Protein AF-A0A9P8AQW8-F1 (afdb_monomer)

Organism: NCBI:txid856835

Secondary structure (DSSP, 8-state):
----------TT-----PPPPP-----TTPPPP-BS-EEEEETTTTEEEEE--B--GGG-TT--TTS-----B---EEEEE---TT-S-TT--HHHHHHH--BTTB-B-TTT--BSS-EEP-STTTTS-EESSHHHHHHTHHHHHHHH-----

InterPro domains:
  IPR011043 Galactose oxidase/kelch, beta-propeller [SSF50965] (21-84)

Solvent-accessible surface area (backbone atoms only — not comparable to full-atom values): 9756 Å² total; per-residue (Å²): 136,87,83,82,75,78,79,93,59,69,92,79,66,71,78,78,75,74,75,89,74,91,76,91,80,87,67,89,82,63,69,67,66,60,44,84,48,49,76,48,72,44,84,89,74,40,32,36,38,38,39,42,22,27,33,60,50,92,81,43,102,70,67,55,97,84,56,76,82,67,63,50,75,46,90,53,81,45,79,46,71,54,62,60,101,84,57,69,56,87,92,50,65,61,72,55,45,68,28,62,48,55,66,32,98,41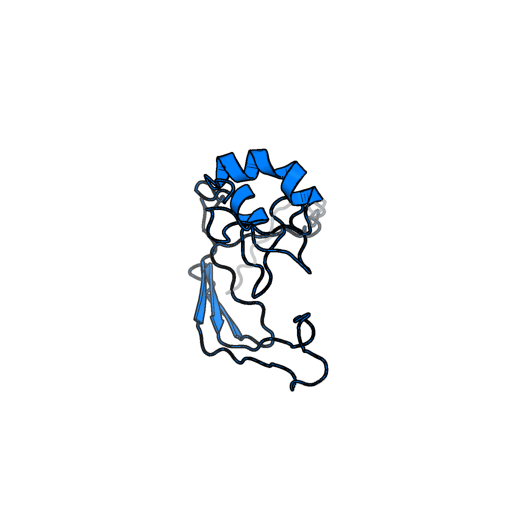,57,27,13,60,66,78,47,51,71,73,80,60,45,66,47,81,32,69,42,82,54,74,48,28,21,68,43,72,64,49,42,61,76,35,40,65,61,46,29,70,75,56,68,39,44,86,109

pLDDT: mean 71.53, std 15.37, range [41.62, 93.25]

Radius of gyration: 22.47 Å; Cα contacts (8 Å, |Δi|>4): 197; chains: 1; bounding box: 69×35×56 Å

Structure (mmCIF, N/CA/C/O backbone):
data_AF-A0A9P8AQW8-F1
#
_entry.id   AF-A0A9P8AQW8-F1
#
loop_
_atom_site.group_PDB
_atom_site.id
_atom_site.type_symbol
_atom_site.label_atom_id
_atom_site.label_alt_id
_atom_site.label_comp_id
_atom_site.label_asym_id
_atom_site.label_entity_id
_atom_site.label_seq_id
_atom_site.pdbx_PDB_ins_code
_atom_site.Cartn_x
_atom_site.Cartn_y
_atom_site.Cartn_z
_atom_site.occupancy
_atom_site.B_iso_or_equiv
_atom_site.auth_seq_id
_atom_site.auth_comp_id
_atom_site.auth_asym_id
_atom_site.auth_atom_id
_atom_site.pdbx_PDB_model_num
ATOM 1 N N . MET A 1 1 ? -35.445 -13.287 19.571 1.00 41.62 1 MET A N 1
ATOM 2 C CA . MET A 1 1 ? -36.569 -12.612 20.251 1.00 41.62 1 MET A CA 1
ATOM 3 C C . MET A 1 1 ? -36.110 -11.203 20.569 1.00 41.62 1 MET A C 1
ATOM 5 O O . MET A 1 1 ? -35.076 -11.059 21.202 1.00 41.62 1 MET A O 1
ATOM 9 N N . TYR A 1 2 ? -36.786 -10.201 20.014 1.00 45.88 2 TYR A N 1
ATOM 10 C CA . TYR A 1 2 ? -36.538 -8.782 20.275 1.00 45.88 2 TYR A CA 1
ATOM 11 C C . TYR A 1 2 ? -37.192 -8.429 21.615 1.00 45.88 2 TYR A C 1
ATOM 13 O O . TYR A 1 2 ? -38.370 -8.730 21.794 1.00 45.88 2 TYR A O 1
ATOM 21 N N . ASP A 1 3 ? -36.421 -7.876 22.551 1.00 49.88 3 ASP A N 1
ATOM 22 C CA . ASP A 1 3 ? -36.910 -7.380 23.841 1.00 49.88 3 ASP A CA 1
ATOM 23 C C . ASP A 1 3 ? -37.537 -5.986 23.630 1.00 49.88 3 ASP A C 1
ATOM 25 O O . ASP A 1 3 ? -36.821 -5.064 23.233 1.00 49.88 3 ASP A O 1
ATOM 29 N N . PRO A 1 4 ? -38.859 -5.816 23.826 1.00 51.06 4 PRO A N 1
ATOM 30 C CA . PRO A 1 4 ? -39.569 -4.572 23.552 1.00 51.06 4 PRO A CA 1
ATOM 31 C C . PRO A 1 4 ? -39.628 -3.640 24.775 1.00 51.06 4 PRO A C 1
ATOM 33 O O . PRO A 1 4 ? -40.591 -2.886 24.926 1.00 51.06 4 PRO A O 1
ATOM 36 N N . SER A 1 5 ? -38.650 -3.697 25.681 1.00 50.03 5 SER A N 1
ATOM 37 C CA . SER A 1 5 ? -38.644 -2.825 26.857 1.00 50.03 5 SER A CA 1
ATOM 38 C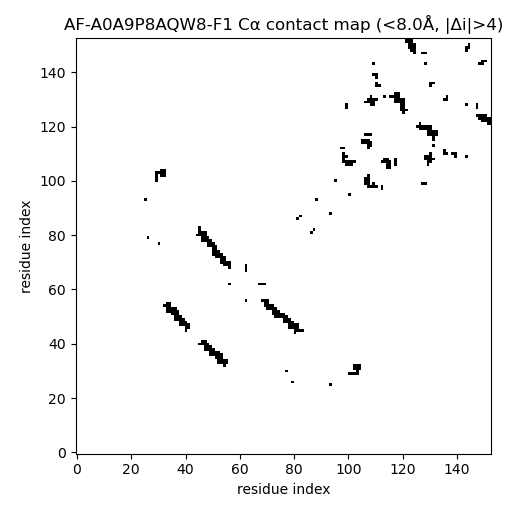 C . SER A 1 5 ? -38.588 -1.337 26.447 1.00 50.03 5 SER A C 1
ATOM 40 O O . SER A 1 5 ? -37.733 -0.957 25.640 1.00 50.03 5 SER A O 1
ATOM 42 N N . PRO A 1 6 ? -39.477 -0.463 26.967 1.00 47.59 6 PRO A N 1
ATOM 43 C CA . PRO A 1 6 ? -39.529 0.931 26.547 1.00 47.59 6 PRO A CA 1
ATOM 44 C C . PRO A 1 6 ? -38.304 1.681 27.072 1.00 47.59 6 PRO A C 1
ATOM 46 O O . PRO A 1 6 ? -38.031 1.685 28.271 1.00 47.59 6 PRO A O 1
ATOM 49 N N . VAL A 1 7 ? -37.588 2.359 26.174 1.00 57.84 7 VAL A N 1
ATOM 50 C CA . VAL A 1 7 ? -36.533 3.311 26.532 1.00 57.84 7 VAL A CA 1
ATOM 51 C C . VAL A 1 7 ? -37.181 4.450 27.322 1.00 57.84 7 VAL A C 1
ATOM 53 O O . VAL A 1 7 ? -37.828 5.322 26.748 1.00 57.84 7 VAL A O 1
ATOM 56 N N . THR A 1 8 ? -37.013 4.460 28.645 1.00 52.00 8 THR A N 1
ATOM 57 C CA . THR A 1 8 ? -37.412 5.566 29.535 1.00 52.00 8 THR A CA 1
ATOM 58 C C . THR A 1 8 ? -36.435 6.741 29.411 1.00 52.00 8 THR A C 1
ATOM 60 O O . THR A 1 8 ? -35.851 7.200 30.392 1.00 52.00 8 THR A O 1
ATOM 63 N N . GLY A 1 9 ? -36.196 7.184 28.177 1.00 55.59 9 GLY A N 1
ATOM 64 C CA . GLY A 1 9 ? -35.398 8.354 27.836 1.00 55.59 9 GLY A CA 1
ATOM 65 C C . GLY A 1 9 ? -36.308 9.540 27.536 1.00 55.59 9 GLY A C 1
ATOM 66 O O . GLY A 1 9 ? -37.349 9.385 26.905 1.00 55.59 9 GLY A O 1
ATOM 67 N N . ASN A 1 10 ? -35.915 10.718 28.014 1.00 54.22 10 ASN A N 1
ATOM 68 C CA . ASN A 1 10 ? -36.600 11.991 27.800 1.00 54.22 10 ASN A CA 1
ATOM 69 C C . ASN A 1 10 ? -36.982 12.184 26.307 1.00 54.22 10 ASN A C 1
ATOM 71 O O . ASN A 1 10 ? -36.074 12.166 25.472 1.00 54.22 10 ASN A O 1
ATOM 75 N N . PRO A 1 11 ? -38.269 12.379 25.951 1.00 56.62 11 PRO A N 1
ATOM 76 C CA . PRO A 1 11 ? -38.716 12.491 24.556 1.00 56.62 11 PRO A CA 1
ATOM 77 C C . PRO A 1 11 ? -38.140 13.706 23.805 1.00 56.62 11 PRO A C 1
ATOM 79 O O . PRO A 1 11 ? -38.198 13.734 22.580 1.00 56.62 11 PRO A O 1
ATOM 82 N N . ASP A 1 12 ? -37.537 14.664 24.519 1.00 58.06 12 ASP A N 1
ATOM 83 C CA . ASP A 1 12 ? -36.873 15.846 23.947 1.00 58.06 12 ASP A CA 1
ATOM 84 C C . ASP A 1 12 ? -35.367 15.667 23.685 1.00 58.06 12 ASP A C 1
ATOM 86 O O . ASP A 1 12 ? -34.703 16.563 23.153 1.00 58.06 12 ASP A O 1
ATOM 90 N N . ALA A 1 13 ? -34.786 14.511 24.023 1.00 54.56 13 ALA A N 1
ATOM 91 C CA . ALA A 1 13 ? -33.403 14.213 23.673 1.00 54.56 13 ALA A CA 1
ATOM 92 C C . ALA A 1 13 ? -33.320 13.873 22.181 1.00 54.56 13 ALA A C 1
ATOM 94 O O . ALA A 1 13 ? -33.298 12.707 21.791 1.00 54.56 13 ALA A O 1
ATOM 95 N N . THR A 1 14 ? -33.264 14.906 21.338 1.00 58.16 14 THR A N 1
ATOM 96 C CA . THR A 1 14 ? -32.928 14.747 19.920 1.00 58.16 14 THR A CA 1
ATOM 97 C C . THR A 1 14 ? -31.602 13.980 19.862 1.00 58.16 14 THR A C 1
ATOM 99 O O . THR A 1 14 ? -30.594 14.497 20.361 1.00 58.16 14 THR A O 1
ATOM 102 N N . PRO A 1 15 ? -31.557 12.751 19.313 1.00 57.72 15 PRO A N 1
ATOM 103 C CA . PRO A 1 15 ? -30.304 12.040 19.174 1.00 57.72 15 PRO A CA 1
ATOM 104 C C . PRO A 1 15 ? -29.465 12.869 18.213 1.00 57.72 15 PRO A C 1
ATOM 106 O O . PRO A 1 15 ? -29.751 12.946 17.019 1.00 57.72 15 PRO A O 1
ATOM 109 N N . THR A 1 16 ? -28.448 13.544 18.739 1.00 58.53 16 THR A N 1
ATOM 110 C CA . THR A 1 16 ? -27.444 14.204 17.915 1.00 58.53 16 THR A CA 1
ATOM 111 C C . THR A 1 16 ? -26.669 13.093 17.225 1.00 58.53 16 THR A C 1
ATOM 113 O O . THR A 1 16 ? -25.675 12.580 17.739 1.00 58.53 16 THR A O 1
ATOM 116 N N . MET A 1 17 ? -27.181 12.648 16.075 1.00 53.78 17 MET A N 1
ATOM 117 C CA . MET A 1 17 ? -26.490 11.710 15.206 1.00 53.78 17 MET A CA 1
ATOM 118 C C . MET A 1 17 ? -25.150 12.344 14.862 1.00 53.78 17 MET A C 1
ATOM 120 O O . MET A 1 17 ? -25.068 13.298 14.088 1.00 53.78 17 MET A O 1
ATOM 124 N N . LYS A 1 18 ? -24.089 11.853 15.506 1.00 69.50 18 LYS A N 1
ATOM 125 C CA . LYS A 1 18 ? -22.727 12.282 15.213 1.00 69.50 18 LYS A CA 1
ATOM 126 C C . LYS A 1 18 ? -22.497 12.032 13.730 1.00 69.50 18 LYS A C 1
ATOM 128 O O . LYS A 1 18 ? -22.620 10.899 13.270 1.00 69.50 18 LYS A O 1
ATOM 133 N N . VAL A 1 19 ? -22.181 13.094 12.994 1.00 74.81 19 VAL A N 1
ATOM 134 C CA . VAL A 1 19 ? -21.840 12.994 11.574 1.00 74.81 19 VAL A CA 1
ATOM 135 C C . VAL A 1 19 ? -20.699 11.979 11.441 1.00 74.81 19 VAL A C 1
ATOM 137 O O . VAL A 1 19 ? -19.700 12.119 12.160 1.00 74.81 19 VAL A O 1
ATOM 140 N N . PRO A 1 20 ? -20.827 10.947 10.589 1.00 68.00 20 PRO A N 1
ATOM 141 C CA . PRO A 1 20 ? -19.773 9.960 10.418 1.00 68.00 20 PRO A CA 1
ATOM 142 C C . PRO A 1 20 ? -18.493 10.662 9.961 1.00 68.00 20 PRO A C 1
ATOM 144 O O . PRO A 1 20 ? -18.492 11.430 8.998 1.00 68.00 20 PRO A O 1
ATOM 147 N N . LYS A 1 21 ? -17.400 10.429 10.692 1.00 69.19 21 LYS A N 1
ATOM 148 C CA . LYS A 1 21 ? -16.082 10.986 10.382 1.00 69.19 21 LYS A CA 1
ATOM 149 C C . LYS A 1 21 ? -15.233 9.908 9.734 1.00 69.19 21 LYS A C 1
ATOM 151 O O . LYS A 1 21 ? -15.081 8.821 10.286 1.00 69.19 21 LYS A O 1
ATOM 156 N N . TRP A 1 22 ? -14.648 10.230 8.590 1.00 63.91 22 TRP A N 1
ATOM 157 C CA . TRP A 1 22 ? -13.644 9.380 7.966 1.00 63.91 22 TRP A CA 1
ATOM 158 C C . TRP A 1 22 ? -12.345 9.434 8.774 1.00 63.91 22 TRP A C 1
ATOM 160 O O . TRP A 1 22 ? -11.884 10.514 9.144 1.00 63.91 22 TRP A O 1
ATOM 170 N N . LYS A 1 23 ? -11.748 8.267 9.031 1.00 59.66 23 LYS A N 1
ATOM 171 C CA . LYS A 1 23 ? -10.414 8.132 9.626 1.00 59.66 23 LYS A CA 1
ATOM 172 C C . LYS A 1 23 ? -9.550 7.297 8.688 1.00 59.66 23 LYS A C 1
ATOM 174 O O . LYS A 1 23 ? -9.982 6.249 8.219 1.00 59.66 23 LYS A O 1
ATOM 179 N N . HIS A 1 24 ? -8.335 7.762 8.418 1.00 61.88 24 HIS A N 1
ATOM 180 C CA . HIS A 1 24 ? -7.338 6.969 7.706 1.00 61.88 24 HIS A CA 1
ATOM 181 C C . HIS A 1 24 ? -6.742 5.943 8.678 1.00 61.88 24 HIS A C 1
ATOM 183 O O . HIS A 1 24 ? -6.284 6.316 9.758 1.00 61.88 24 HIS A O 1
ATOM 189 N N . VAL A 1 25 ? -6.777 4.663 8.309 1.00 64.00 25 VAL A N 1
ATOM 190 C CA . VAL A 1 25 ? -6.195 3.563 9.088 1.00 64.00 25 VAL A CA 1
ATOM 191 C C . VAL A 1 25 ? -4.925 3.099 8.383 1.00 64.00 25 VAL A C 1
ATOM 193 O O . VAL A 1 25 ? -4.966 2.738 7.208 1.00 64.00 25 VAL A O 1
ATOM 196 N N . LEU A 1 26 ? -3.799 3.139 9.093 1.00 62.19 26 LEU A N 1
ATOM 197 C CA . LEU A 1 26 ? -2.527 2.599 8.621 1.00 62.19 26 LEU A CA 1
ATOM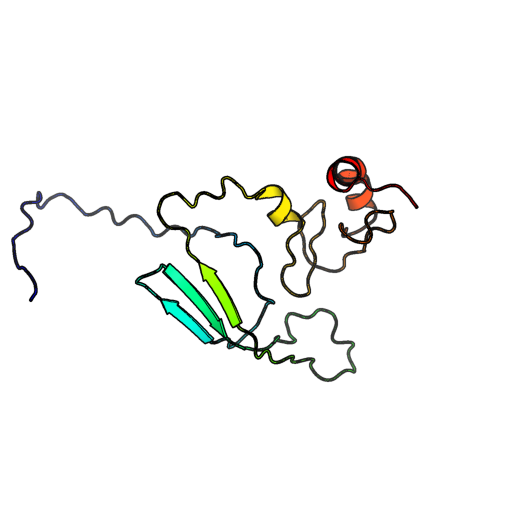 198 C C . LEU A 1 26 ? -2.395 1.159 9.116 1.00 62.19 26 LEU A C 1
ATOM 200 O O . LEU A 1 26 ? -2.773 0.857 10.241 1.00 62.19 26 LEU A O 1
ATOM 204 N N . THR A 1 27 ? -1.901 0.258 8.272 1.00 64.50 27 THR A N 1
ATOM 205 C CA . THR A 1 27 ? -1.758 -1.162 8.610 1.00 64.50 27 THR A CA 1
ATOM 206 C C . THR A 1 27 ? -0.379 -1.653 8.206 1.00 64.50 27 THR A C 1
ATOM 208 O O . THR A 1 27 ? 0.066 -1.392 7.085 1.00 64.50 27 THR A O 1
ATOM 211 N N . ARG A 1 28 ? 0.284 -2.421 9.071 1.00 60.47 28 ARG A N 1
ATOM 212 C CA . ARG A 1 28 ? 1.550 -3.073 8.724 1.00 60.47 28 ARG A CA 1
ATOM 213 C C . ARG A 1 28 ? 1.357 -4.061 7.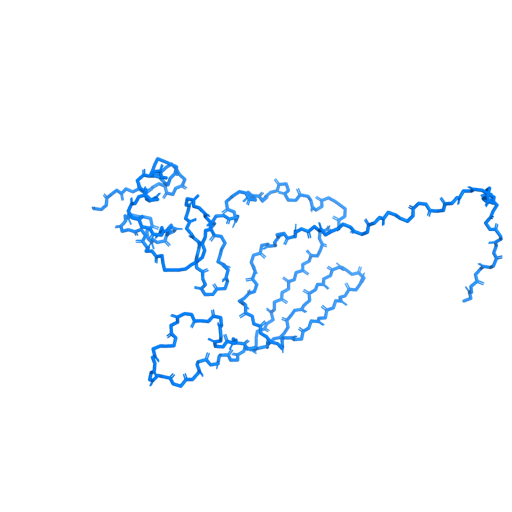579 1.00 60.47 28 ARG A C 1
ATOM 215 O O . ARG A 1 28 ? 0.414 -4.843 7.572 1.00 60.47 28 ARG A O 1
ATOM 222 N N . GLY A 1 29 ? 2.280 -4.039 6.616 1.00 66.38 29 GLY A N 1
ATOM 223 C CA . GLY A 1 29 ? 2.297 -5.008 5.520 1.00 66.38 29 GLY A CA 1
ATOM 224 C C . GLY A 1 29 ? 1.123 -4.871 4.551 1.00 66.38 29 GLY A C 1
ATOM 225 O O . GLY A 1 29 ? 0.468 -5.864 4.259 1.00 66.38 29 GLY A O 1
ATOM 226 N N . PHE A 1 30 ? 0.865 -3.662 4.038 1.00 72.06 30 PHE A N 1
ATOM 227 C CA . PHE A 1 30 ? -0.185 -3.420 3.043 1.00 72.06 30 PHE A CA 1
ATOM 228 C C . PHE A 1 30 ? -0.123 -4.405 1.867 1.00 72.06 30 PHE A C 1
ATOM 230 O O . PHE A 1 30 ? 0.963 -4.675 1.332 1.00 72.06 30 PHE A O 1
ATOM 237 N N . PRO A 1 31 ? -1.280 -4.899 1.400 1.00 77.12 31 PRO A N 1
ATOM 238 C CA . PRO A 1 31 ? -1.290 -5.749 0.238 1.00 77.12 31 PRO A CA 1
ATOM 239 C C . PRO A 1 31 ? -0.911 -4.930 -0.994 1.00 77.12 31 PRO A C 1
ATOM 241 O O . PRO A 1 31 ? -1.126 -3.719 -1.078 1.00 77.12 31 PRO A O 1
ATOM 244 N N . THR A 1 32 ? -0.369 -5.609 -2.002 1.00 75.62 32 THR A N 1
ATOM 245 C CA . THR A 1 32 ? -0.140 -4.954 -3.294 1.00 75.62 32 THR A CA 1
ATOM 246 C C . THR A 1 32 ? -1.470 -4.443 -3.847 1.00 75.62 32 THR A C 1
ATOM 248 O O . THR A 1 32 ? -2.427 -5.217 -3.902 1.00 75.62 32 THR A O 1
ATOM 251 N N . CYS A 1 33 ? -1.514 -3.172 -4.269 1.00 76.88 33 CYS A N 1
ATOM 252 C CA . CYS A 1 33 ? -2.694 -2.552 -4.872 1.00 76.88 33 CYS A CA 1
ATOM 253 C C . CYS A 1 33 ? -3.268 -3.440 -5.982 1.00 76.88 33 CYS A C 1
ATOM 255 O O . CYS A 1 33 ? -2.556 -3.809 -6.922 1.00 76.88 33 CYS A O 1
ATOM 257 N N . ARG A 1 34 ? -4.550 -3.784 -5.860 1.00 81.88 34 ARG A N 1
ATOM 258 C CA . ARG A 1 34 ? -5.228 -4.745 -6.729 1.00 81.88 34 ARG A CA 1
ATOM 259 C C . ARG A 1 34 ? -6.723 -4.454 -6.822 1.00 81.88 34 ARG A C 1
ATOM 261 O O . ARG A 1 34 ? -7.293 -3.828 -5.935 1.00 81.88 34 ARG A O 1
ATOM 268 N N . CYS A 1 35 ? -7.336 -4.920 -7.900 1.00 86.06 35 CYS A N 1
ATOM 269 C CA . CYS A 1 35 ? -8.764 -4.832 -8.178 1.00 86.06 35 CYS A CA 1
ATOM 270 C C . CYS A 1 35 ? -9.406 -6.219 -8.101 1.00 86.06 35 CYS A C 1
ATOM 272 O O . CYS A 1 35 ? -8.721 -7.229 -8.275 1.00 86.06 35 CYS A O 1
ATOM 274 N N . GLN A 1 36 ? -10.721 -6.244 -7.863 1.00 90.12 36 GLN A N 1
ATOM 275 C CA . GLN A 1 36 ? -11.537 -7.466 -7.802 1.00 90.12 36 GLN A CA 1
ATOM 276 C C . GLN A 1 36 ? -10.965 -8.557 -6.879 1.00 90.12 36 GLN A C 1
ATOM 278 O O . GLN A 1 36 ? -11.079 -9.746 -7.162 1.00 90.12 36 GLN A O 1
ATOM 283 N N . ALA A 1 37 ? -10.317 -8.160 -5.782 1.00 89.94 37 ALA A N 1
ATOM 284 C CA . ALA A 1 37 ? -9.974 -9.101 -4.725 1.00 89.94 37 ALA A CA 1
ATOM 285 C C . ALA A 1 37 ? -11.228 -9.431 -3.906 1.00 89.94 37 ALA A C 1
ATOM 287 O O . ALA A 1 37 ? -12.094 -8.572 -3.722 1.00 89.94 37 ALA A O 1
ATOM 288 N N . ASN A 1 38 ? -11.307 -10.658 -3.399 1.00 93.25 38 ASN A N 1
ATOM 289 C CA . ASN A 1 38 ? -12.368 -11.052 -2.479 1.00 93.25 38 ASN A CA 1
ATOM 290 C C . ASN A 1 38 ? -11.982 -10.624 -1.064 1.00 93.25 38 ASN A C 1
ATOM 292 O O . ASN A 1 38 ? -10.878 -10.937 -0.625 1.00 93.25 38 ASN A O 1
ATOM 296 N N . LEU A 1 39 ? -12.878 -9.925 -0.370 1.00 92.00 39 LEU A N 1
ATOM 297 C CA . LEU A 1 39 ? -12.711 -9.482 1.014 1.00 92.00 39 LEU A CA 1
ATOM 298 C C . LEU A 1 39 ? -13.699 -10.233 1.906 1.00 92.00 39 LEU A C 1
ATOM 300 O O . LEU A 1 39 ? -14.896 -10.243 1.626 1.00 92.00 39 LEU A O 1
ATOM 304 N N . ILE A 1 40 ? -13.190 -10.855 2.965 1.00 91.31 40 ILE A N 1
ATOM 305 C CA . ILE A 1 40 ? -13.971 -11.595 3.959 1.00 91.31 40 ILE A CA 1
ATOM 306 C C . ILE A 1 40 ? -13.627 -11.014 5.326 1.00 91.31 40 ILE A C 1
ATOM 308 O O . ILE A 1 40 ? -12.450 -10.864 5.644 1.00 91.31 40 ILE A O 1
ATOM 312 N N . VAL A 1 41 ? -14.640 -10.680 6.119 1.00 89.12 41 VAL A N 1
ATOM 313 C CA . VAL A 1 41 ? -14.466 -10.172 7.484 1.00 89.12 41 VAL A CA 1
ATOM 314 C C . VAL A 1 41 ? -15.069 -11.186 8.441 1.00 89.12 41 VAL A C 1
ATOM 316 O O . VAL A 1 41 ? -16.236 -11.544 8.291 1.00 89.12 41 VAL A O 1
ATOM 319 N N . ASP A 1 42 ? -14.270 -11.638 9.397 1.00 83.50 42 ASP A N 1
ATOM 320 C CA . ASP A 1 42 ? -14.721 -12.415 10.540 1.00 83.50 42 ASP A CA 1
AT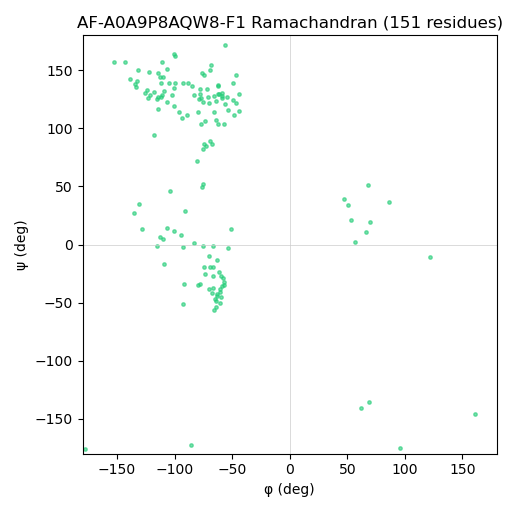OM 321 C C . ASP A 1 42 ? -15.089 -11.435 11.675 1.00 83.50 42 ASP A C 1
ATOM 323 O O . ASP A 1 42 ? -14.223 -10.709 12.181 1.00 83.50 42 ASP A O 1
ATOM 327 N N . PRO A 1 43 ? -16.383 -11.322 12.026 1.00 78.50 43 PRO A N 1
ATOM 328 C CA . PRO A 1 43 ? -16.836 -10.394 13.053 1.00 78.50 43 PRO A CA 1
ATOM 329 C C . PRO A 1 43 ? -16.502 -10.857 14.477 1.00 78.50 43 PRO A C 1
ATOM 331 O O . PRO A 1 43 ? -16.511 -10.017 15.377 1.00 78.50 43 PRO A O 1
ATOM 334 N N . ASP A 1 44 ? -16.218 -12.145 14.691 1.00 79.50 44 ASP A N 1
ATOM 335 C CA . ASP A 1 44 ? -15.998 -12.705 16.027 1.00 79.50 44 ASP A CA 1
ATOM 336 C C . ASP A 1 44 ? -14.581 -12.402 16.532 1.00 79.50 44 ASP A C 1
ATOM 338 O O . ASP A 1 44 ? -14.380 -12.145 17.721 1.00 79.50 44 ASP A O 1
ATOM 342 N N . ASP A 1 45 ? -13.597 -12.383 15.629 1.00 75.56 45 ASP A N 1
ATOM 343 C CA . ASP A 1 45 ? -12.188 -12.137 15.956 1.00 75.56 45 ASP A CA 1
ATOM 344 C C . ASP A 1 45 ? -11.609 -10.842 15.353 1.00 75.56 45 ASP A C 1
ATOM 346 O O . ASP A 1 45 ? -10.444 -10.503 15.593 1.00 75.56 45 ASP A O 1
ATOM 350 N N . GLY A 1 46 ? -12.413 -10.098 14.588 1.00 77.62 46 GLY A N 1
ATOM 351 C CA . GLY A 1 46 ? -12.020 -8.828 13.980 1.00 77.62 46 GLY A CA 1
ATOM 352 C C . GLY A 1 46 ? -10.996 -8.974 12.852 1.00 77.62 46 GLY A C 1
ATOM 353 O O . GLY A 1 46 ? -10.304 -8.004 12.513 1.00 77.62 46 GLY A O 1
ATOM 354 N N . ARG A 1 47 ? -10.847 -10.164 12.262 1.00 83.00 47 ARG A N 1
ATOM 355 C CA . ARG A 1 47 ? -9.926 -10.382 11.147 1.00 83.00 47 ARG A CA 1
ATOM 356 C C . ARG A 1 47 ? -10.590 -10.097 9.814 1.00 83.00 47 ARG A C 1
ATOM 358 O O . ARG A 1 47 ? -11.720 -10.467 9.530 1.00 83.00 47 ARG A O 1
ATOM 365 N N . THR A 1 48 ? -9.829 -9.451 8.951 1.00 88.19 48 THR A N 1
ATOM 366 C CA . THR A 1 48 ? -10.161 -9.217 7.556 1.00 88.19 48 THR A CA 1
ATOM 367 C C . THR A 1 48 ? -9.172 -9.979 6.692 1.00 88.19 48 THR A C 1
ATOM 369 O O . THR A 1 48 ? -7.960 -9.819 6.817 1.00 88.19 48 THR A O 1
ATOM 372 N N . TYR A 1 49 ? -9.691 -10.786 5.784 1.00 88.69 49 TYR A N 1
ATOM 373 C CA . TYR A 1 49 ? -8.930 -11.559 4.821 1.00 88.69 49 TYR A CA 1
ATOM 374 C C . TYR A 1 49 ? -9.179 -11.007 3.426 1.00 88.69 49 TYR A C 1
ATOM 376 O O . TYR A 1 49 ? -10.311 -10.690 3.061 1.00 88.69 49 TYR A O 1
ATOM 384 N N . MET A 1 50 ? -8.121 -10.920 2.629 1.00 91.00 50 MET A N 1
ATOM 385 C CA . MET A 1 50 ? -8.209 -10.581 1.219 1.00 91.00 50 MET A CA 1
ATOM 386 C C . MET A 1 50 ? -7.569 -11.682 0.378 1.00 91.00 50 MET A C 1
ATOM 388 O O . MET A 1 50 ? -6.406 -12.027 0.588 1.00 91.00 50 MET A O 1
ATOM 392 N N . PHE A 1 51 ? -8.315 -12.202 -0.594 1.00 93.06 51 PHE A N 1
ATOM 393 C CA . PHE A 1 51 ? -7.868 -13.276 -1.475 1.00 93.06 51 PHE A CA 1
ATOM 394 C C . PHE A 1 51 ? -7.831 -12.836 -2.939 1.00 93.06 51 PHE A C 1
ATOM 396 O O . PHE A 1 51 ? -8.807 -12.298 -3.477 1.00 93.06 51 PHE A O 1
ATOM 403 N N . GLY A 1 52 ? -6.704 -13.119 -3.590 1.00 91.25 52 GLY A N 1
ATOM 404 C CA . GLY A 1 52 ? -6.524 -12.955 -5.027 1.00 91.25 52 GLY A CA 1
ATOM 405 C C . GLY A 1 52 ? -6.677 -11.515 -5.524 1.00 91.25 52 GLY A C 1
ATOM 406 O O . GLY A 1 52 ? -6.199 -10.577 -4.884 1.00 91.25 52 GLY A O 1
ATOM 407 N N . GLY A 1 53 ? -7.306 -11.340 -6.688 1.00 90.31 53 GLY A N 1
ATOM 408 C CA . GLY A 1 53 ? -7.428 -10.065 -7.407 1.00 90.31 53 GLY A CA 1
ATOM 409 C C . GLY A 1 53 ? -6.357 -9.886 -8.486 1.00 90.31 53 GLY A C 1
ATOM 410 O O . GLY A 1 53 ? -5.560 -10.786 -8.744 1.00 90.31 53 GLY A O 1
ATOM 411 N N . TYR A 1 54 ? -6.316 -8.725 -9.138 1.00 85.38 54 TYR A N 1
ATOM 412 C CA . TYR A 1 54 ? -5.314 -8.433 -10.173 1.00 85.38 54 TYR A CA 1
ATOM 413 C C . TYR A 1 54 ? -4.834 -6.980 -10.161 1.00 85.38 54 TYR A C 1
ATOM 415 O O . TYR A 1 54 ? -5.533 -6.083 -9.690 1.00 85.38 54 TYR A O 1
ATOM 423 N N . THR A 1 55 ? -3.643 -6.711 -10.702 1.00 80.44 55 THR A N 1
ATOM 424 C CA . THR A 1 55 ? -3.174 -5.331 -10.911 1.00 80.44 55 THR A CA 1
ATOM 425 C C . THR A 1 55 ? -3.886 -4.690 -12.100 1.00 80.44 55 THR A C 1
ATOM 427 O O . THR A 1 55 ? -3.781 -5.187 -13.221 1.00 80.44 55 THR A O 1
ATOM 430 N N . ASN A 1 56 ? -4.555 -3.555 -11.889 1.00 67.94 56 ASN A N 1
ATOM 431 C CA . ASN A 1 56 ? -5.071 -2.745 -12.991 1.00 67.94 56 ASN A CA 1
ATOM 432 C C . ASN A 1 56 ? -3.928 -1.934 -13.626 1.00 67.94 56 ASN A C 1
ATOM 434 O O . ASN A 1 56 ? -3.166 -1.250 -12.941 1.00 67.94 56 ASN A O 1
ATOM 438 N N . THR A 1 57 ? -3.819 -2.011 -14.948 1.00 62.12 57 THR A N 1
ATOM 439 C CA . THR A 1 57 ? -2.784 -1.363 -15.762 1.00 62.12 57 THR A CA 1
ATOM 440 C C . THR A 1 57 ? -2.867 0.156 -15.765 1.00 62.12 57 THR A C 1
ATOM 442 O O . THR A 1 57 ? -1.862 0.815 -16.020 1.00 62.12 57 THR A O 1
ATOM 445 N N . GLN A 1 58 ? -4.020 0.722 -15.406 1.00 56.28 58 GLN A N 1
ATOM 446 C CA . GLN A 1 58 ? -4.215 2.170 -15.288 1.00 56.28 58 GLN A CA 1
ATOM 447 C C . GLN A 1 58 ? -3.446 2.795 -14.114 1.00 56.28 58 GLN A C 1
ATOM 449 O O . GLN A 1 58 ? -3.190 3.995 -14.120 1.00 56.28 58 GLN A O 1
ATOM 454 N N . LEU A 1 59 ? -3.038 1.992 -13.126 1.00 50.41 59 LEU A N 1
ATOM 455 C CA . LEU A 1 59 ? -2.270 2.447 -11.963 1.00 50.41 59 LEU A CA 1
ATOM 456 C C . LEU A 1 59 ? -0.769 2.150 -12.098 1.00 50.41 59 LEU A C 1
ATOM 458 O O . LEU A 1 59 ? -0.037 2.260 -11.114 1.00 50.41 59 LEU A O 1
ATOM 462 N N . VAL A 1 60 ? -0.305 1.763 -13.297 1.00 52.06 60 VAL A N 1
ATOM 463 C CA . VAL A 1 60 ? 1.107 1.478 -13.573 1.00 52.06 60 VAL A CA 1
ATOM 464 C C . VAL A 1 60 ? 1.698 2.425 -14.621 1.00 52.06 60 VAL A C 1
ATOM 466 O O . VAL A 1 60 ? 1.640 2.112 -15.808 1.00 52.06 60 VAL A O 1
ATOM 469 N N . PRO A 1 61 ? 2.342 3.541 -14.206 1.00 49.34 61 PRO A N 1
ATOM 470 C CA . PRO A 1 61 ? 3.132 4.458 -15.043 1.00 49.34 61 PRO A CA 1
ATOM 471 C C . PRO A 1 61 ? 4.227 3.878 -15.962 1.00 49.34 61 PRO A C 1
ATOM 473 O O . PRO A 1 61 ? 5.060 4.629 -16.458 1.00 49.34 61 PRO A O 1
ATOM 476 N N . MET A 1 62 ? 4.286 2.567 -16.196 1.00 48.75 62 MET A N 1
ATOM 477 C CA . MET A 1 62 ? 5.337 1.917 -16.982 1.00 48.75 62 MET A CA 1
ATOM 478 C C . MET A 1 62 ? 4.829 0.870 -17.979 1.00 48.75 62 MET A C 1
ATOM 480 O O . MET A 1 62 ? 5.590 -0.008 -18.392 1.00 48.75 62 MET A O 1
ATOM 484 N N . CYS A 1 63 ? 3.592 0.985 -18.463 1.00 48.44 63 CYS A N 1
ATOM 485 C CA . CYS A 1 63 ? 3.309 0.385 -19.764 1.00 48.44 63 CYS A CA 1
ATOM 486 C C . CYS A 1 63 ? 4.070 1.206 -20.814 1.00 48.44 63 CYS A C 1
ATOM 488 O O . CYS A 1 63 ? 3.571 2.204 -21.329 1.00 48.44 63 CYS A O 1
ATOM 490 N N . LYS A 1 64 ? 5.325 0.816 -21.096 1.00 49.72 64 LYS A N 1
ATOM 491 C CA . LYS A 1 64 ? 5.991 1.184 -22.350 1.00 49.72 64 LYS A CA 1
ATOM 492 C C . LYS A 1 64 ? 4.957 0.958 -23.444 1.00 49.72 64 LYS A C 1
ATOM 494 O O . LYS A 1 64 ? 4.372 -0.120 -23.480 1.00 49.72 64 LYS A O 1
ATOM 499 N N . GLN A 1 65 ? 4.747 1.957 -24.293 1.00 52.06 65 GLN A N 1
ATOM 500 C CA . GLN A 1 65 ? 3.631 2.077 -25.243 1.00 52.06 65 GLN A CA 1
ATOM 501 C C . GLN A 1 65 ? 3.430 0.872 -26.197 1.00 52.06 65 GLN A C 1
ATOM 503 O O . GLN A 1 65 ? 2.457 0.856 -26.935 1.00 52.06 65 GLN A O 1
ATOM 508 N N . ASN A 1 66 ? 4.300 -0.148 -26.145 1.00 50.22 66 ASN A N 1
ATOM 509 C CA . ASN A 1 66 ? 4.325 -1.330 -27.007 1.00 50.22 66 ASN A CA 1
ATOM 510 C C . ASN A 1 66 ? 4.369 -2.682 -26.254 1.00 50.22 66 ASN A C 1
ATOM 512 O O . ASN A 1 66 ? 4.679 -3.701 -26.865 1.00 50.22 66 ASN A O 1
ATOM 516 N N . LEU A 1 67 ? 4.110 -2.731 -24.941 1.00 53.03 67 LEU A N 1
ATOM 517 C CA . LEU A 1 67 ? 3.934 -3.995 -24.209 1.00 53.03 67 LEU A CA 1
ATOM 518 C C . LEU A 1 67 ? 2.464 -4.146 -23.818 1.00 53.03 67 LEU A C 1
ATOM 520 O O . LEU A 1 67 ? 1.864 -3.201 -23.310 1.00 53.03 67 LEU A O 1
ATOM 524 N N . ALA A 1 68 ? 1.898 -5.329 -24.075 1.00 54.56 68 ALA A N 1
ATOM 525 C CA . ALA A 1 68 ? 0.524 -5.675 -23.722 1.00 54.56 68 ALA A CA 1
ATOM 526 C C . ALA A 1 68 ? 0.198 -5.262 -22.271 1.00 54.56 68 ALA A C 1
ATOM 528 O O . ALA A 1 68 ? 1.091 -5.323 -21.418 1.00 54.56 68 ALA A O 1
ATOM 529 N N . PRO A 1 69 ? -1.051 -4.848 -21.977 1.00 55.81 69 PRO A N 1
ATOM 530 C CA . PRO A 1 69 ? -1.458 -4.438 -20.638 1.00 55.81 69 PRO A CA 1
ATOM 531 C C . PRO A 1 69 ? -1.012 -5.482 -19.601 1.00 55.81 69 PRO A C 1
ATOM 533 O O . PRO A 1 69 ? -1.504 -6.608 -19.590 1.00 55.81 69 PRO A O 1
ATOM 536 N N . TYR A 1 70 ? -0.050 -5.117 -18.742 1.00 63.66 70 TYR A N 1
ATOM 537 C CA . TYR A 1 70 ? 0.491 -6.012 -17.718 1.00 63.66 70 TYR A CA 1
ATOM 538 C C . TYR A 1 70 ? -0.520 -6.175 -16.577 1.00 63.66 70 TYR A C 1
ATOM 540 O O . TYR A 1 70 ? -0.504 -5.445 -15.584 1.00 63.66 70 TYR A O 1
ATOM 548 N N . VAL A 1 71 ? -1.432 -7.129 -16.744 1.00 70.94 71 VAL A N 1
ATOM 549 C CA . VAL A 1 71 ? -2.361 -7.570 -15.703 1.00 70.94 71 VAL A CA 1
ATOM 550 C C . VAL A 1 71 ? -1.736 -8.763 -14.994 1.00 70.94 71 VAL A C 1
ATOM 552 O O . VAL A 1 71 ? -1.636 -9.852 -15.555 1.00 70.94 71 VAL A O 1
ATOM 555 N N . LYS A 1 72 ? -1.298 -8.567 -13.750 1.00 77.31 72 LYS A N 1
ATOM 556 C CA . LYS A 1 72 ? -0.843 -9.656 -12.889 1.00 77.31 72 LYS A CA 1
ATOM 557 C C . LYS A 1 72 ? -1.993 -10.089 -11.993 1.00 77.31 72 LYS A C 1
ATOM 559 O O . LYS A 1 72 ? -2.416 -9.312 -11.140 1.00 77.31 72 LYS A O 1
ATOM 564 N N . ALA A 1 73 ? -2.469 -11.315 -12.183 1.00 85.12 73 ALA A N 1
ATOM 565 C CA . ALA A 1 73 ? -3.372 -11.964 -11.242 1.00 85.12 73 ALA A CA 1
ATOM 566 C C . ALA A 1 73 ? -2.603 -12.419 -9.993 1.00 85.12 73 ALA A C 1
ATOM 568 O O . ALA A 1 73 ? -1.433 -12.810 -10.068 1.00 85.12 73 ALA A O 1
ATOM 569 N N . PHE A 1 74 ? -3.272 -12.368 -8.851 1.00 84.94 74 PHE A N 1
ATOM 570 C CA . PHE A 1 74 ? -2.776 -12.849 -7.575 1.00 84.94 74 PHE A CA 1
ATOM 571 C C . PHE A 1 74 ? -3.591 -14.065 -7.132 1.00 84.94 74 PHE A C 1
ATOM 573 O O . PHE A 1 74 ? -4.797 -14.131 -7.360 1.00 84.94 74 PHE A O 1
ATOM 580 N N . ASN A 1 75 ? -2.917 -15.015 -6.489 1.00 89.19 75 ASN A N 1
ATOM 581 C CA . ASN A 1 75 ? -3.518 -16.186 -5.844 1.00 89.19 75 ASN A CA 1
ATOM 582 C C . ASN A 1 75 ? -2.969 -16.332 -4.411 1.00 89.19 75 ASN A C 1
ATOM 584 O O . ASN A 1 75 ? -2.662 -17.424 -3.945 1.00 89.19 75 ASN A O 1
ATOM 588 N N . ASP A 1 76 ? -2.713 -15.195 -3.766 1.00 84.75 76 ASP A N 1
ATOM 589 C CA . ASP A 1 76 ? -2.206 -15.079 -2.403 1.00 84.75 76 ASP A CA 1
ATOM 590 C C . ASP A 1 76 ? -3.348 -14.751 -1.427 1.00 84.75 76 ASP A C 1
ATOM 592 O O . ASP A 1 76 ? -4.445 -14.330 -1.814 1.00 84.75 76 ASP A O 1
ATOM 596 N N . LEU A 1 77 ? -3.057 -14.955 -0.143 1.00 88.81 77 LEU A N 1
ATOM 597 C CA . LEU A 1 77 ? -3.896 -14.553 0.976 1.00 88.81 77 LEU A CA 1
ATOM 598 C C . LEU A 1 77 ? -3.193 -13.420 1.722 1.00 88.81 77 LEU A C 1
ATOM 600 O O . LEU A 1 77 ? -2.026 -13.541 2.099 1.00 88.81 77 LEU A O 1
ATOM 604 N N . TRP A 1 78 ? -3.916 -12.333 1.947 1.00 87.00 78 TRP A N 1
ATOM 605 C CA . TRP A 1 78 ? -3.519 -11.264 2.848 1.00 87.00 78 TRP A CA 1
ATOM 606 C C . TRP A 1 78 ? -4.484 -11.202 4.029 1.00 87.00 78 TRP A C 1
ATOM 608 O O . TRP A 1 78 ? -5.671 -11.487 3.875 1.00 87.00 78 TRP A O 1
ATOM 618 N N . GLN A 1 79 ? -3.977 -10.825 5.199 1.00 86.94 79 GLN A N 1
ATOM 619 C CA . GLN A 1 79 ? -4.744 -10.761 6.436 1.00 86.94 79 GLN A CA 1
ATOM 620 C C . GLN A 1 79 ? -4.452 -9.452 7.172 1.00 86.94 79 GLN A C 1
ATOM 622 O O . GLN A 1 79 ? -3.296 -9.052 7.305 1.00 86.94 79 GLN A O 1
ATOM 627 N N . LEU A 1 80 ? -5.508 -8.846 7.703 1.00 83.88 80 LEU A N 1
ATOM 628 C CA . LEU A 1 80 ? -5.485 -7.757 8.667 1.00 83.88 80 LEU A CA 1
ATOM 629 C C . LEU A 1 80 ? -6.228 -8.196 9.917 1.00 83.88 80 LEU A C 1
ATOM 631 O O . LEU A 1 80 ? -7.366 -8.636 9.833 1.00 83.88 80 LEU A O 1
ATOM 635 N N . GLN A 1 81 ? -5.608 -8.045 11.077 1.00 77.25 81 GLN A N 1
ATOM 636 C CA . GLN A 1 81 ? -6.296 -8.179 12.353 1.00 77.25 81 GLN A CA 1
ATOM 637 C C . GLN A 1 81 ? -6.601 -6.773 12.867 1.00 77.25 81 GLN A C 1
ATOM 639 O O . GLN A 1 81 ? -5.678 -5.976 13.038 1.00 77.25 81 GLN A O 1
ATOM 644 N N . HIS A 1 82 ? -7.884 -6.451 13.050 1.00 69.31 82 HIS A N 1
ATOM 645 C CA . HIS A 1 82 ? -8.266 -5.226 13.737 1.00 69.31 82 HIS A CA 1
ATOM 646 C C . HIS A 1 82 ? -7.917 -5.390 15.206 1.00 69.31 82 HIS A C 1
ATOM 648 O O . HIS A 1 82 ? -8.343 -6.329 15.874 1.00 69.31 82 HIS A O 1
ATOM 654 N N . ASP A 1 83 ? -7.088 -4.482 15.680 1.00 60.00 83 ASP A N 1
ATOM 655 C CA . ASP A 1 83 ? -6.508 -4.567 16.998 1.00 60.00 83 ASP A CA 1
ATOM 656 C C . ASP A 1 83 ? -7.590 -4.145 18.018 1.00 60.00 83 ASP A C 1
ATOM 658 O O . ASP A 1 83 ? -8.007 -2.987 18.100 1.00 60.00 83 ASP A O 1
ATOM 662 N N . THR A 1 84 ? -8.157 -5.148 18.693 1.00 53.69 84 THR A N 1
ATOM 663 C CA . THR A 1 84 ? -9.114 -5.063 19.816 1.00 53.69 84 THR A CA 1
ATOM 664 C C . THR A 1 84 ? -8.548 -4.222 20.987 1.00 53.69 84 THR A C 1
ATOM 666 O O . THR A 1 84 ? -7.390 -3.813 20.924 1.00 53.69 84 THR A O 1
ATOM 669 N N . PRO A 1 85 ? -9.326 -3.881 22.043 1.00 47.78 85 PRO A N 1
ATOM 670 C CA . PRO A 1 85 ? -8.990 -2.809 22.996 1.00 47.78 85 PRO A CA 1
ATOM 671 C C . PRO A 1 85 ? -7.519 -2.800 23.460 1.00 47.78 85 PRO A C 1
ATOM 673 O O . PRO A 1 85 ? -7.079 -3.733 24.125 1.00 47.78 85 PRO A O 1
ATOM 676 N N . GLY A 1 86 ? -6.777 -1.741 23.100 1.00 49.50 86 GLY A N 1
ATOM 677 C CA . GLY A 1 86 ? -5.315 -1.623 23.275 1.00 49.50 86 GLY A CA 1
ATOM 678 C C . GLY A 1 86 ? -4.530 -1.389 21.973 1.00 49.50 86 GLY A C 1
ATOM 679 O O . GLY A 1 86 ? -3.356 -1.033 22.019 1.00 49.50 86 GLY A O 1
ATOM 680 N N . GLY A 1 87 ? -5.184 -1.530 20.821 1.00 49.91 87 GLY A N 1
ATOM 681 C CA . GLY A 1 87 ? -4.589 -1.448 19.488 1.00 49.91 87 GLY A CA 1
ATOM 682 C C . GLY A 1 87 ? -4.239 -0.061 18.941 1.00 49.91 87 GLY A C 1
ATOM 683 O O . GLY A 1 87 ? -4.632 0.286 17.827 1.00 49.91 87 GLY A O 1
ATOM 684 N N . ASP A 1 88 ? -3.542 0.760 19.727 1.00 49.56 88 ASP A N 1
ATOM 685 C CA . ASP A 1 88 ? -3.249 2.165 19.403 1.00 49.56 88 ASP A CA 1
ATOM 686 C C . ASP A 1 88 ? -1.797 2.382 18.951 1.00 49.56 88 ASP A C 1
ATOM 688 O O . ASP A 1 88 ? -1.115 3.291 19.415 1.00 49.56 88 ASP A O 1
ATOM 692 N N . PHE A 1 89 ? -1.307 1.520 18.051 1.00 51.12 89 PHE A N 1
ATOM 693 C CA . PHE A 1 89 ? -0.022 1.701 17.354 1.00 51.12 89 PHE A CA 1
ATOM 694 C C . PHE A 1 89 ? 1.198 1.949 18.266 1.00 51.12 89 PHE A C 1
ATOM 696 O O . PHE A 1 89 ? 2.207 2.464 17.792 1.00 51.12 89 PHE A O 1
ATOM 703 N N . ALA A 1 90 ? 1.142 1.569 19.548 1.00 53.22 90 ALA A N 1
ATOM 704 C CA . ALA A 1 90 ? 2.154 1.928 20.546 1.00 53.22 90 ALA A CA 1
ATOM 705 C C . ALA A 1 90 ? 3.575 1.458 20.170 1.00 53.22 90 ALA A C 1
ATOM 707 O O . ALA A 1 90 ? 4.553 2.125 20.498 1.00 53.22 90 ALA A O 1
ATOM 708 N N . ASP A 1 91 ? 3.671 0.364 19.407 1.00 45.78 91 ASP A N 1
ATOM 709 C CA . ASP A 1 91 ? 4.925 -0.239 18.936 1.00 45.78 91 ASP A CA 1
ATOM 710 C C . ASP A 1 91 ? 5.192 -0.007 17.432 1.00 45.78 91 ASP A C 1
ATOM 712 O O . ASP A 1 91 ? 6.021 -0.685 16.803 1.00 45.78 91 ASP A O 1
ATOM 716 N N . VAL A 1 92 ? 4.454 0.916 16.808 1.00 49.88 92 VAL A N 1
ATOM 717 C CA . VAL A 1 92 ? 4.577 1.260 15.389 1.00 49.88 92 VAL A CA 1
ATOM 718 C C . VAL A 1 92 ? 5.069 2.690 15.249 1.00 49.88 92 VAL A C 1
ATOM 720 O O . VAL A 1 92 ? 4.379 3.634 15.612 1.00 49.88 92 VAL A O 1
ATOM 723 N N . ASP A 1 93 ? 6.258 2.866 14.667 1.00 60.44 93 ASP A N 1
ATOM 724 C CA . ASP A 1 93 ? 6.723 4.183 14.227 1.00 60.44 93 ASP A CA 1
ATOM 725 C C . ASP A 1 93 ? 5.926 4.590 12.976 1.00 60.44 93 ASP A C 1
ATOM 727 O O . ASP A 1 93 ? 6.312 4.335 11.832 1.00 60.44 93 ASP A O 1
ATOM 731 N N . VAL A 1 94 ? 4.749 5.168 13.225 1.00 60.31 94 VAL A N 1
ATOM 732 C CA . VAL A 1 94 ? 3.785 5.614 12.212 1.00 60.31 94 VAL A CA 1
ATOM 733 C C . VAL A 1 94 ? 4.420 6.618 11.240 1.00 60.31 94 VAL A C 1
ATOM 735 O O . VAL A 1 94 ? 4.097 6.618 10.050 1.00 60.31 94 VAL A O 1
ATOM 738 N N . GLU A 1 95 ? 5.366 7.426 11.723 1.00 62.88 95 GLU A N 1
ATOM 739 C CA . GLU A 1 95 ? 6.117 8.390 10.916 1.00 62.88 95 GLU A CA 1
ATOM 740 C C . GLU A 1 95 ? 7.094 7.685 9.960 1.00 62.88 95 GLU A C 1
ATOM 742 O O . GLU A 1 95 ? 7.231 8.084 8.801 1.00 62.88 95 GLU A O 1
ATOM 747 N N . GLU A 1 96 ? 7.739 6.592 10.393 1.00 63.91 96 GLU A N 1
ATOM 748 C CA . GLU A 1 96 ? 8.556 5.749 9.508 1.00 63.91 96 GLU A CA 1
ATOM 749 C C . GLU A 1 96 ? 7.718 5.156 8.386 1.00 63.91 96 GLU A C 1
ATOM 751 O O . GLU A 1 96 ? 8.070 5.266 7.209 1.00 63.91 96 GLU A O 1
ATOM 756 N N . GLU A 1 97 ? 6.596 4.546 8.760 1.00 56.56 97 GLU A N 1
ATOM 757 C CA . GLU A 1 97 ? 5.746 3.825 7.831 1.00 56.56 97 GLU A CA 1
ATOM 758 C C . GLU A 1 97 ? 5.094 4.770 6.816 1.00 56.56 97 GLU A C 1
ATOM 760 O O . GLU A 1 97 ? 5.026 4.450 5.627 1.00 56.56 97 GLU A O 1
ATOM 765 N N . ALA A 1 98 ? 4.700 5.981 7.215 1.00 60.31 98 ALA A N 1
ATOM 766 C CA . ALA A 1 98 ? 4.188 6.986 6.285 1.00 60.31 98 ALA A CA 1
ATOM 767 C C . ALA A 1 98 ? 5.191 7.312 5.156 1.00 60.31 98 ALA A C 1
ATOM 769 O O . ALA A 1 98 ? 4.785 7.517 4.002 1.00 60.31 98 ALA A O 1
ATOM 770 N N . LEU A 1 99 ? 6.491 7.296 5.460 1.00 59.56 99 LEU A N 1
ATOM 771 C CA . LEU A 1 99 ? 7.565 7.663 4.536 1.00 59.56 99 LEU A CA 1
ATOM 772 C C . LEU A 1 99 ? 8.127 6.470 3.750 1.00 59.56 99 LEU A C 1
ATOM 774 O O . LEU A 1 99 ? 8.525 6.633 2.591 1.00 59.56 99 LEU A O 1
ATOM 778 N N . SER A 1 100 ? 8.177 5.281 4.356 1.00 53.41 100 SER A N 1
ATOM 779 C CA . SER A 1 100 ? 8.892 4.114 3.823 1.00 53.41 100 SER A CA 1
ATOM 780 C C . SER A 1 100 ? 7.983 2.991 3.309 1.00 53.41 100 SER A C 1
ATOM 782 O O . SER A 1 100 ? 8.446 2.155 2.518 1.00 53.41 100 SER A O 1
ATOM 784 N N . VAL A 1 101 ? 6.691 2.980 3.676 1.00 56.88 101 VAL A N 1
ATOM 785 C CA . VAL A 1 101 ? 5.756 1.932 3.243 1.00 56.88 101 VAL A CA 1
ATOM 786 C C . VAL A 1 101 ? 5.607 1.945 1.729 1.00 56.88 101 VAL A C 1
ATOM 788 O O . VAL A 1 101 ? 5.324 2.958 1.082 1.00 56.88 101 VAL A O 1
ATOM 791 N N . ARG A 1 102 ? 5.771 0.754 1.152 1.00 49.16 102 ARG A N 1
ATOM 792 C CA . ARG A 1 102 ? 5.470 0.496 -0.251 1.00 49.16 102 ARG A CA 1
ATOM 793 C C . ARG A 1 102 ? 3.967 0.640 -0.473 1.00 49.16 102 ARG A C 1
ATOM 795 O O . ARG A 1 102 ? 3.188 -0.182 -0.002 1.00 49.16 102 ARG A O 1
ATOM 802 N N . ALA A 1 103 ? 3.566 1.644 -1.242 1.00 50.91 103 ALA A N 1
ATOM 803 C CA . ALA A 1 103 ? 2.207 1.758 -1.757 1.00 50.91 103 ALA A CA 1
ATOM 804 C C . ALA A 1 103 ? 2.070 0.854 -3.000 1.00 50.91 103 ALA A C 1
ATOM 806 O O . ALA A 1 103 ? 2.072 1.318 -4.139 1.00 50.91 103 ALA A O 1
ATOM 807 N N . GLY A 1 104 ? 2.053 -0.467 -2.802 1.00 56.44 104 GLY A N 1
ATOM 808 C CA . GLY A 1 104 ? 2.090 -1.434 -3.907 1.00 56.44 104 GLY A CA 1
ATOM 809 C C . GLY A 1 104 ? 3.446 -1.442 -4.641 1.00 56.44 104 GLY A C 1
ATOM 810 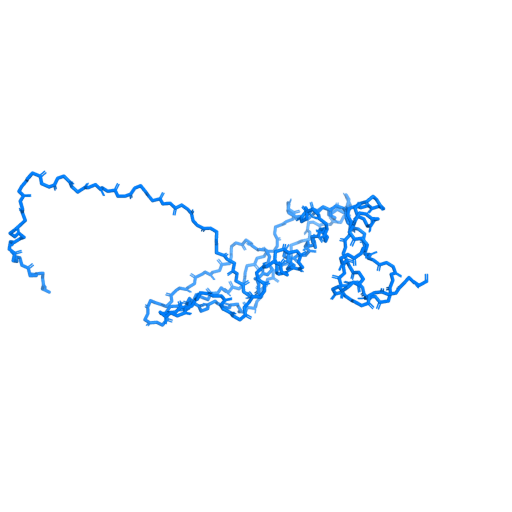O O . GLY A 1 104 ? 4.487 -1.454 -3.981 1.00 56.44 104 GLY A O 1
ATOM 811 N N . PRO A 1 105 ? 3.500 -1.461 -5.990 1.00 52.81 105 PRO A N 1
ATOM 812 C CA . PRO A 1 105 ? 4.769 -1.360 -6.722 1.00 52.81 105 PRO A CA 1
ATOM 813 C C . PRO A 1 105 ? 5.408 0.040 -6.619 1.00 52.81 105 PRO A C 1
ATOM 815 O O . PRO A 1 105 ? 6.566 0.215 -7.007 1.00 52.81 105 PRO A O 1
ATOM 818 N N . TRP A 1 106 ? 4.677 1.025 -6.082 1.00 55.25 106 TRP A N 1
ATOM 819 C CA . TRP A 1 106 ? 5.122 2.404 -5.914 1.00 55.25 106 TRP A CA 1
ATOM 820 C C . TRP A 1 106 ? 5.907 2.566 -4.623 1.00 55.25 106 TRP A C 1
ATOM 822 O O . TRP A 1 106 ? 5.532 2.076 -3.555 1.00 55.25 106 TRP A O 1
ATOM 832 N N . ARG A 1 107 ? 7.016 3.292 -4.720 1.00 70.81 107 ARG A N 1
ATOM 833 C CA . ARG A 1 107 ? 7.755 3.768 -3.552 1.00 70.81 107 ARG A CA 1
ATOM 834 C C . ARG A 1 107 ? 7.386 5.231 -3.314 1.00 70.81 107 ARG A C 1
ATOM 836 O O . ARG A 1 107 ? 6.835 5.876 -4.206 1.00 70.81 107 ARG A O 1
ATOM 843 N N . ARG A 1 108 ? 7.658 5.740 -2.117 1.00 77.56 108 ARG A N 1
ATOM 844 C CA . ARG A 1 108 ? 7.428 7.145 -1.770 1.00 77.56 108 ARG A CA 1
ATOM 845 C C . ARG A 1 108 ? 8.746 7.896 -1.692 1.00 77.56 108 ARG A C 1
ATOM 847 O O . ARG A 1 108 ? 9.796 7.314 -1.409 1.00 77.56 108 ARG A O 1
ATOM 854 N N . CYS A 1 109 ? 8.688 9.189 -1.982 1.00 83.88 109 CYS A N 1
ATOM 855 C CA . CYS A 1 109 ? 9.798 10.086 -1.710 1.00 83.88 109 CYS A CA 1
ATOM 856 C C . CYS A 1 109 ? 10.011 10.196 -0.197 1.00 83.88 109 CYS A C 1
ATOM 858 O O . CYS A 1 109 ? 9.085 10.547 0.526 1.00 83.88 109 CYS A O 1
ATOM 860 N N . PHE A 1 110 ? 11.237 9.971 0.267 1.00 86.69 110 PHE A N 1
ATOM 861 C CA . PHE A 1 110 ? 11.596 10.059 1.684 1.00 86.69 110 PHE A CA 1
ATOM 862 C C . PHE A 1 110 ? 11.377 11.463 2.276 1.00 86.69 110 PHE A C 1
ATOM 864 O O . PHE A 1 110 ? 11.208 11.589 3.479 1.00 86.69 110 PHE A O 1
ATOM 871 N N . ASN A 1 111 ? 11.378 12.513 1.446 1.00 86.44 111 ASN A N 1
ATOM 872 C CA . ASN A 1 111 ? 11.181 13.887 1.913 1.00 86.44 111 ASN A CA 1
ATOM 873 C C . ASN A 1 111 ? 9.710 14.334 1.853 1.00 86.44 111 ASN A C 1
ATOM 875 O O . ASN A 1 111 ? 9.181 14.841 2.829 1.00 86.44 111 ASN A O 1
ATOM 879 N N . CYS A 1 112 ? 9.038 14.162 0.709 1.00 82.44 112 CYS A N 1
ATOM 880 C CA . CYS A 1 112 ? 7.691 14.717 0.495 1.00 82.44 112 CYS A CA 1
ATOM 881 C C . CYS A 1 112 ? 6.567 13.678 0.438 1.00 82.44 112 CYS A C 1
ATOM 883 O O . CYS A 1 112 ? 5.438 14.034 0.113 1.00 82.44 112 CYS A O 1
ATOM 885 N N . ALA A 1 113 ? 6.870 12.400 0.681 1.00 76.25 113 ALA A N 1
ATOM 886 C CA . ALA A 1 113 ? 5.935 11.272 0.640 1.00 76.25 113 ALA A CA 1
ATOM 887 C C . ALA A 1 113 ? 5.179 11.066 -0.692 1.00 76.25 113 ALA A C 1
ATOM 889 O O . ALA A 1 113 ? 4.378 10.137 -0.806 1.00 76.25 113 ALA A O 1
ATOM 890 N N . SER A 1 114 ? 5.446 11.875 -1.722 1.00 73.50 114 SER A N 1
ATOM 891 C CA . SER A 1 114 ? 4.775 11.762 -3.012 1.00 73.50 114 SER A CA 1
ATOM 892 C C . SER A 1 114 ? 5.188 10.487 -3.751 1.00 73.50 114 SER A C 1
ATOM 894 O O . SER A 1 114 ? 6.295 9.954 -3.594 1.00 73.50 114 SER A O 1
ATOM 896 N N . THR A 1 115 ? 4.262 9.984 -4.560 1.00 67.69 115 THR A N 1
ATOM 897 C CA . THR A 1 115 ? 4.438 8.823 -5.435 1.00 67.69 115 THR A CA 1
ATOM 898 C C . THR A 1 115 ? 4.595 9.294 -6.878 1.00 67.69 115 THR A C 1
ATOM 900 O O . THR A 1 115 ? 3.876 10.193 -7.308 1.00 67.69 115 THR A O 1
ATOM 903 N N . GLY A 1 116 ? 5.501 8.691 -7.649 1.00 69.19 116 GLY A N 1
ATOM 904 C CA . GLY A 1 116 ? 5.721 9.076 -9.045 1.00 69.19 116 GLY A CA 1
ATOM 905 C C . GLY A 1 116 ? 7.069 8.606 -9.578 1.00 69.19 116 GLY A C 1
ATOM 906 O O . GLY A 1 116 ? 7.562 7.547 -9.187 1.00 69.19 116 GLY A O 1
ATOM 907 N N . TYR A 1 117 ? 7.677 9.400 -10.462 1.00 72.00 117 TYR A N 1
ATOM 908 C CA . TYR A 1 117 ? 9.037 9.151 -10.934 1.00 72.00 117 TYR A CA 1
ATOM 909 C C . TYR A 1 117 ? 10.038 9.512 -9.831 1.00 72.00 117 TYR A C 1
ATOM 911 O O . TYR A 1 117 ? 10.241 10.679 -9.502 1.00 72.00 117 TYR A O 1
ATOM 919 N N . ILE A 1 118 ? 10.615 8.486 -9.215 1.00 82.00 118 ILE A N 1
ATOM 920 C CA . ILE A 1 118 ? 11.486 8.610 -8.047 1.00 82.00 118 ILE A CA 1
ATOM 921 C C . ILE A 1 118 ? 12.749 7.781 -8.238 1.00 82.00 118 ILE A C 1
ATOM 923 O O . ILE A 1 118 ? 12.730 6.658 -8.745 1.00 82.00 118 ILE A O 1
ATOM 927 N N . HIS A 1 119 ? 13.866 8.337 -7.789 1.00 85.00 119 HIS A N 1
ATOM 928 C CA . HIS A 1 119 ? 15.188 7.759 -7.938 1.00 85.00 119 HIS A CA 1
ATOM 929 C C . HIS A 1 119 ? 15.628 7.071 -6.654 1.00 85.00 119 HIS A C 1
ATOM 931 O O . HIS A 1 119 ? 15.512 7.620 -5.557 1.00 85.00 119 HIS A O 1
ATOM 937 N N . LYS A 1 120 ?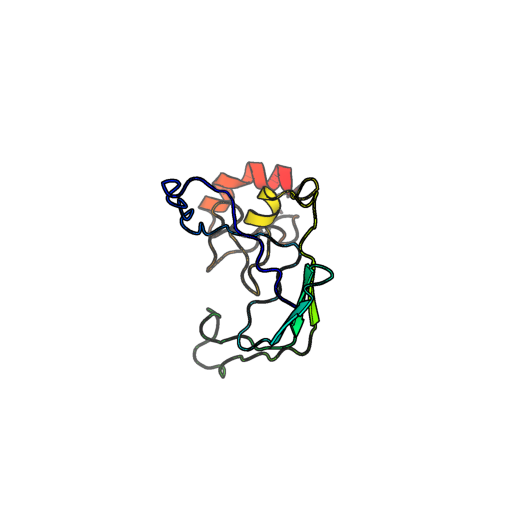 16.177 5.865 -6.802 1.00 88.56 120 LYS A N 1
ATOM 938 C CA . LYS A 1 120 ? 16.823 5.132 -5.714 1.00 88.56 120 LYS A CA 1
ATOM 939 C C . LYS A 1 120 ? 18.038 5.914 -5.209 1.00 88.56 120 LYS A C 1
ATOM 941 O O . LYS A 1 120 ? 18.835 6.401 -6.009 1.00 88.56 120 LYS A O 1
ATOM 946 N N . CYS A 1 121 ? 18.216 5.981 -3.891 1.00 89.12 121 CYS A N 1
ATOM 947 C CA . CYS A 1 121 ? 19.453 6.491 -3.304 1.00 89.12 121 CYS A CA 1
ATOM 948 C C . CYS A 1 121 ? 20.665 5.668 -3.778 1.00 89.12 121 CYS A C 1
ATOM 950 O O . CYS A 1 121 ? 20.673 4.443 -3.641 1.00 89.12 121 CYS A O 1
ATOM 952 N N . GLY A 1 122 ? 21.693 6.348 -4.294 1.00 85.69 122 GLY A N 1
ATOM 953 C CA . GLY A 1 122 ? 22.944 5.731 -4.753 1.00 85.69 122 GLY A CA 1
ATOM 954 C C . GLY A 1 122 ? 23.971 5.453 -3.649 1.00 85.69 122 GLY A C 1
ATOM 955 O O . GLY A 1 122 ? 25.067 5.004 -3.952 1.00 85.69 122 GLY A O 1
ATOM 956 N N . GLY A 1 123 ? 23.654 5.752 -2.386 1.00 86.50 123 GLY A N 1
ATOM 957 C CA . GLY A 1 123 ? 24.562 5.535 -1.256 1.00 86.50 123 GLY A CA 1
ATOM 958 C C . GLY A 1 123 ? 24.505 4.120 -0.671 1.00 86.50 123 GLY A C 1
ATOM 959 O O . GLY A 1 123 ? 23.795 3.235 -1.156 1.00 86.50 123 GLY A O 1
ATOM 960 N N . SER A 1 124 ? 25.190 3.926 0.457 1.00 88.88 124 SER A N 1
ATOM 961 C CA . SER A 1 124 ? 25.319 2.625 1.135 1.00 88.88 124 SER A CA 1
ATOM 962 C C . SER A 1 124 ? 24.014 2.066 1.724 1.00 88.88 124 SER A C 1
ATOM 964 O O . SER A 1 124 ? 24.014 0.982 2.300 1.00 88.88 124 SER A O 1
ATOM 966 N N . CYS A 1 125 ? 22.890 2.783 1.619 1.00 84.50 125 CYS A N 1
ATOM 967 C CA . CYS A 1 125 ? 21.602 2.328 2.142 1.00 84.50 125 CYS A CA 1
ATOM 968 C C . CYS A 1 125 ? 20.932 1.232 1.296 1.00 84.50 125 CYS A C 1
ATOM 970 O O . CYS A 1 125 ? 19.825 0.818 1.629 1.00 84.50 125 CYS A O 1
ATOM 972 N N . GLY A 1 126 ? 21.528 0.801 0.177 1.00 78.38 126 GLY A N 1
ATOM 973 C CA . GLY A 1 126 ? 21.018 -0.317 -0.630 1.00 78.38 126 GLY A CA 1
ATOM 974 C C . GLY A 1 126 ? 19.663 -0.061 -1.306 1.00 78.38 126 GLY A C 1
ATOM 975 O O . GLY A 1 126 ? 19.067 -0.976 -1.875 1.00 78.38 126 GLY A O 1
ATOM 976 N N . GLY A 1 127 ? 19.172 1.181 -1.307 1.00 80.38 127 GLY A N 1
ATOM 977 C CA . GLY A 1 127 ? 17.832 1.527 -1.788 1.00 80.38 127 GLY A CA 1
ATOM 978 C C . GLY A 1 127 ? 16.740 1.377 -0.742 1.00 80.38 127 GLY A C 1
ATOM 979 O O . GLY A 1 127 ? 15.631 0.973 -1.092 1.00 80.38 127 GLY A O 1
ATOM 980 N N . ARG A 1 128 ? 17.057 1.699 0.517 1.00 80.75 128 ARG A N 1
ATOM 981 C CA . ARG A 1 128 ? 16.069 1.943 1.577 1.00 80.75 128 ARG A CA 1
ATOM 982 C C . ARG A 1 128 ? 15.339 3.283 1.422 1.00 80.75 128 ARG A C 1
ATOM 984 O O . ARG A 1 128 ? 14.199 3.376 1.841 1.00 80.75 128 ARG A O 1
ATOM 991 N N . ALA A 1 129 ? 15.944 4.270 0.753 1.00 86.38 129 ALA A N 1
ATOM 992 C CA . ALA A 1 129 ? 15.315 5.566 0.479 1.00 86.38 129 ALA A CA 1
AT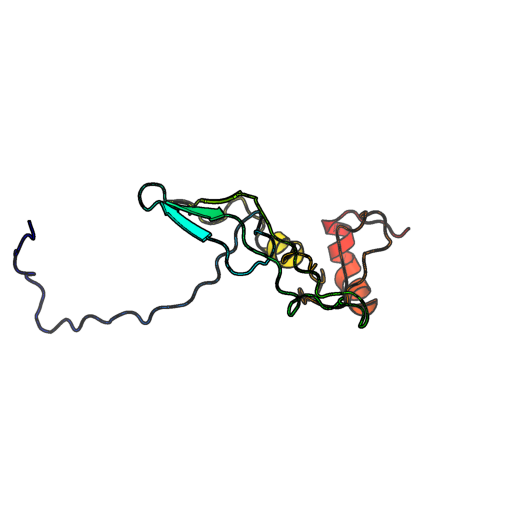OM 993 C C . ALA A 1 129 ? 15.251 5.894 -1.020 1.00 86.38 129 ALA A C 1
ATOM 995 O O . ALA A 1 129 ? 16.135 5.505 -1.796 1.00 86.38 129 ALA A O 1
ATOM 996 N N . TYR A 1 130 ? 14.206 6.635 -1.395 1.00 88.69 130 TYR A N 1
ATOM 997 C CA . TYR A 1 130 ? 13.919 7.105 -2.751 1.00 88.69 130 TYR A CA 1
ATOM 998 C C . TYR A 1 130 ? 13.582 8.592 -2.713 1.00 88.69 130 TYR A C 1
ATOM 1000 O O . TYR A 1 130 ? 13.043 9.077 -1.722 1.00 88.69 130 TYR A O 1
ATOM 1008 N N . PHE A 1 131 ? 13.889 9.316 -3.786 1.00 89.62 131 PHE A N 1
ATOM 1009 C CA . PHE A 1 131 ? 13.695 10.765 -3.851 1.00 89.62 131 PHE A CA 1
ATOM 1010 C C . PHE A 1 131 ? 13.138 11.177 -5.213 1.00 89.62 131 PHE A C 1
ATOM 1012 O O . PHE A 1 131 ? 13.565 10.640 -6.233 1.00 89.62 131 PHE A O 1
ATOM 1019 N N . CYS A 1 132 ? 12.240 12.165 -5.247 1.00 87.38 132 CYS A N 1
ATOM 1020 C CA . CYS A 1 132 ? 11.746 12.758 -6.501 1.00 87.38 132 CYS A CA 1
ATOM 1021 C C . CYS A 1 132 ? 12.865 13.384 -7.341 1.00 87.38 132 CYS A C 1
ATOM 1023 O O . CYS A 1 132 ? 12.762 13.464 -8.557 1.00 87.38 132 CYS A O 1
ATOM 1025 N N . GLY A 1 133 ? 13.950 13.822 -6.701 1.00 86.81 133 GLY A N 1
ATOM 1026 C CA . GLY A 1 133 ? 15.078 14.438 -7.381 1.00 86.81 133 GLY A CA 1
ATOM 1027 C C . GLY A 1 133 ? 16.202 14.806 -6.422 1.00 86.81 133 GLY A C 1
ATOM 1028 O O . GLY A 1 133 ? 16.149 14.522 -5.222 1.00 86.81 133 GLY A O 1
ATOM 1029 N N . LYS A 1 134 ? 17.234 15.457 -6.966 1.00 88.38 134 LYS A N 1
ATOM 1030 C CA . LYS A 1 134 ? 18.420 15.870 -6.202 1.00 88.38 134 LYS A CA 1
ATOM 1031 C C . LYS A 1 134 ? 18.118 16.946 -5.154 1.00 88.38 134 LYS A C 1
ATOM 1033 O O . LYS A 1 134 ? 18.831 16.995 -4.159 1.00 88.38 134 LYS A O 1
ATOM 1038 N N . GLU A 1 135 ? 17.089 17.771 -5.351 1.00 90.06 135 GLU A N 1
ATOM 1039 C CA . GLU A 1 135 ? 16.679 18.789 -4.368 1.00 90.06 135 GLU A CA 1
ATOM 1040 C C . GLU A 1 135 ? 16.153 18.136 -3.090 1.00 90.06 135 GLU A C 1
ATOM 1042 O O . GLU A 1 135 ? 16.754 18.280 -2.029 1.00 90.06 135 GLU A O 1
ATOM 1047 N N . TYR A 1 136 ? 15.141 17.274 -3.222 1.00 88.00 136 TYR A N 1
ATOM 1048 C CA . TYR A 1 136 ? 14.576 16.522 -2.100 1.00 88.00 136 TYR A CA 1
ATOM 1049 C C . TYR A 1 136 ? 15.622 15.647 -1.391 1.00 88.00 136 TYR A C 1
ATOM 1051 O O . TYR A 1 136 ? 15.582 15.517 -0.169 1.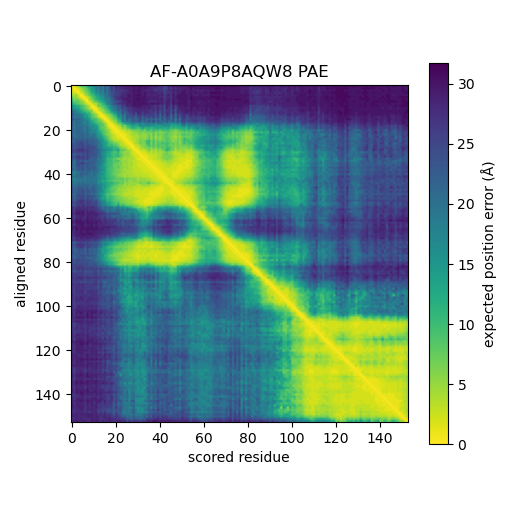00 88.00 136 TYR A O 1
ATOM 1059 N N . LEU A 1 137 ? 16.585 15.074 -2.128 1.00 88.62 137 LEU A N 1
ATOM 1060 C CA . LEU A 1 137 ? 17.722 14.358 -1.537 1.00 88.62 137 LEU A CA 1
ATOM 1061 C C . LEU A 1 137 ? 18.603 15.283 -0.689 1.00 88.62 137 LEU A C 1
ATOM 1063 O O . LEU A 1 137 ? 19.020 14.875 0.388 1.00 88.62 137 LEU A O 1
ATOM 1067 N N . ARG A 1 138 ? 18.924 16.490 -1.174 1.00 89.38 138 ARG A N 1
ATOM 1068 C CA . ARG A 1 138 ? 19.770 17.455 -0.454 1.00 89.38 138 ARG A CA 1
ATOM 1069 C C . ARG A 1 138 ? 19.097 17.940 0.825 1.00 89.38 138 ARG A C 1
ATOM 1071 O O . ARG A 1 138 ? 19.735 17.910 1.874 1.00 89.38 138 ARG A O 1
ATOM 1078 N N . GLU A 1 139 ? 17.826 18.316 0.738 1.00 92.19 139 GLU A N 1
ATOM 1079 C CA . GLU A 1 139 ? 17.025 18.800 1.871 1.00 92.19 139 GLU A CA 1
ATOM 1080 C C . GLU A 1 139 ? 16.915 17.749 2.981 1.00 92.19 139 GLU A C 1
ATOM 1082 O O . GLU A 1 139 ? 17.159 18.036 4.151 1.00 92.19 139 GLU A O 1
ATOM 1087 N N . SER A 1 140 ? 16.640 16.498 2.609 1.00 89.19 140 SER A N 1
ATOM 1088 C CA . SER A 1 140 ? 16.456 15.400 3.565 1.00 89.19 140 SER A CA 1
ATOM 1089 C C . SER A 1 140 ? 17.724 14.580 3.829 1.00 89.19 140 SER A C 1
ATOM 1091 O O . SER A 1 140 ? 17.665 13.564 4.523 1.00 89.19 140 SER A O 1
ATOM 1093 N N . TRP A 1 141 ? 18.898 15.001 3.335 1.00 88.50 141 TRP A N 1
ATOM 1094 C CA . TRP A 1 141 ? 20.140 14.221 3.447 1.00 88.50 141 TRP A CA 1
ATOM 1095 C C . TRP A 1 141 ? 20.545 13.974 4.900 1.00 88.50 141 TRP A C 1
ATOM 1097 O O . TRP A 1 141 ? 21.033 12.895 5.233 1.00 88.50 141 TRP A O 1
ATOM 1107 N N . LYS A 1 142 ? 20.347 14.968 5.775 1.00 91.12 142 LYS A N 1
ATOM 1108 C CA . LYS A 1 142 ? 20.673 14.848 7.201 1.00 91.12 142 LYS A CA 1
ATOM 1109 C C . LYS A 1 142 ? 19.804 13.776 7.867 1.00 91.12 142 LYS A C 1
ATOM 1111 O O . LYS A 1 142 ? 20.355 12.814 8.393 1.00 91.12 142 LYS A O 1
ATOM 1116 N N . ALA A 1 143 ? 18.482 13.887 7.723 1.00 88.56 143 ALA A N 1
ATOM 1117 C CA . ALA A 1 143 ? 17.520 12.914 8.242 1.00 88.56 143 ALA A CA 1
ATOM 1118 C C . ALA A 1 143 ? 17.734 11.512 7.644 1.00 88.56 143 ALA A C 1
ATOM 1120 O O . ALA A 1 143 ? 17.715 10.514 8.355 1.00 88.56 143 ALA A O 1
ATOM 1121 N N . HIS A 1 144 ? 18.028 11.423 6.345 1.00 88.44 144 HIS A N 1
ATOM 1122 C CA . HIS A 1 144 ? 18.320 10.160 5.671 1.00 88.44 144 HIS A CA 1
ATOM 1123 C C . HIS A 1 144 ? 19.578 9.469 6.222 1.00 88.44 144 HIS A C 1
ATOM 1125 O O . HIS A 1 144 ? 19.586 8.250 6.408 1.00 88.44 144 HIS A O 1
ATOM 1131 N N . LYS A 1 145 ? 20.656 10.224 6.474 1.00 90.81 145 LYS A N 1
ATOM 1132 C CA . LYS A 1 145 ? 21.899 9.669 7.027 1.00 90.81 145 LYS A CA 1
ATOM 1133 C C . LYS A 1 145 ? 21.727 9.190 8.457 1.00 90.81 145 LYS A C 1
ATOM 1135 O O . LYS A 1 145 ? 22.239 8.127 8.787 1.00 90.81 145 LYS A O 1
ATOM 1140 N N . GLU A 1 146 ? 21.010 9.954 9.266 1.00 89.56 146 GLU A N 1
ATOM 1141 C CA . GLU A 1 146 ? 20.702 9.594 10.647 1.00 89.56 146 GLU A CA 1
ATOM 1142 C C . GLU A 1 146 ? 19.826 8.340 10.704 1.00 89.56 146 GLU A C 1
ATOM 1144 O O . GLU A 1 146 ? 20.186 7.368 11.361 1.00 89.56 146 GLU A O 1
ATOM 1149 N N . ARG A 1 147 ? 18.749 8.307 9.912 1.00 85.12 147 ARG A N 1
ATOM 1150 C CA . ARG A 1 147 ? 17.742 7.239 9.956 1.00 85.12 147 ARG A CA 1
ATOM 1151 C C . ARG A 1 147 ? 18.159 5.945 9.258 1.00 85.12 147 ARG A C 1
ATOM 1153 O O . ARG A 1 147 ? 17.777 4.862 9.681 1.00 85.12 147 ARG A O 1
ATOM 1160 N N . HIS A 1 148 ? 18.923 6.023 8.167 1.00 85.44 148 HIS A N 1
ATOM 1161 C CA . HIS A 1 148 ? 19.297 4.842 7.372 1.00 85.44 148 HIS A CA 1
ATOM 1162 C C . HIS A 1 148 ? 20.787 4.503 7.414 1.00 85.44 148 HIS A C 1
ATOM 1164 O O . HIS A 1 148 ? 21.224 3.618 6.659 1.00 85.44 148 HIS A O 1
ATOM 1170 N N . HIS A 1 149 ? 21.553 5.216 8.249 1.00 86.69 149 HIS A N 1
ATOM 1171 C CA . HIS A 1 149 ? 23.011 5.113 8.373 1.00 86.69 149 HIS A CA 1
ATOM 1172 C C . HIS A 1 149 ? 23.705 5.113 7.005 1.00 86.69 149 HIS A C 1
ATOM 1174 O O . HIS A 1 149 ? 24.634 4.348 6.731 1.00 86.69 149 HIS A O 1
ATOM 1180 N N . CYS A 1 150 ? 23.180 5.942 6.099 1.00 86.38 150 CYS A N 1
ATOM 1181 C CA . CYS A 1 150 ? 23.635 5.993 4.724 1.00 86.38 150 CYS A CA 1
ATOM 1182 C C . CYS A 1 150 ? 24.945 6.771 4.629 1.00 86.38 150 CYS A C 1
ATOM 1184 O O . CYS A 1 150 ? 25.086 7.869 5.165 1.00 86.38 150 CYS A O 1
ATOM 1186 N N . ARG A 1 151 ? 25.905 6.215 3.900 1.00 85.38 151 ARG A N 1
ATOM 1187 C CA . ARG A 1 151 ? 27.149 6.878 3.526 1.00 85.38 151 ARG A CA 1
ATOM 1188 C C . ARG A 1 151 ? 27.119 7.160 2.032 1.00 85.38 151 ARG A C 1
ATOM 1190 O O . ARG A 1 151 ? 26.545 6.392 1.256 1.00 85.38 151 ARG A O 1
ATOM 1197 N N . LYS A 1 152 ? 27.691 8.301 1.647 1.00 76.94 152 LYS A N 1
ATOM 1198 C CA . LYS A 1 152 ? 27.868 8.652 0.237 1.00 76.94 152 LYS A CA 1
ATOM 1199 C C . LYS A 1 152 ? 28.833 7.617 -0.354 1.00 76.94 152 LYS A C 1
ATOM 1201 O O . LYS A 1 152 ? 29.884 7.402 0.244 1.00 76.94 152 LYS A O 1
ATOM 1206 N N . ALA A 1 153 ? 28.404 6.928 -1.409 1.00 62.16 153 ALA A N 1
ATOM 1207 C CA . ALA A 1 153 ? 29.267 6.041 -2.181 1.00 62.16 153 ALA A CA 1
ATOM 1208 C C . ALA A 1 153 ? 30.194 6.873 -3.073 1.00 62.16 153 ALA A C 1
ATOM 1210 O O . ALA A 1 153 ? 29.762 7.987 -3.464 1.00 62.16 153 ALA A O 1
#

Sequence (153 aa):
MYDPSPVTGNPDATPTMKVPKWKHVLTRGFPTCRCQANLIVDPDDGRTYMFGGYTNTQLVPMCKQNLAPYVKAFNDLWQLQHDTPGGDFADVDVEEEALSVRAGPWRRCFNCASTGYIHKCGGSCGGRAYFCGKEYLRESWKAHKERHHCRKA

Mean predicted aligned error: 17.01 Å

Nearest PDB structures (foldseek):
  2dbj-assembly1_A  TM=3.393E-01  e=9.199E-01  Homo sapiens

Foldseek 3Di:
DDDPDDDPDDPPPPPPPPDDDDDDDDFPPDDADFPPWDWDADPVQQKIKTAKGWDFLVPDPPPPVPDDRDIDIDGDMDMDGDDPPPPPCPVPPVLCCLQQPDNHVWHAANQPRDTDDWAFDPWPLPRSHIHPDPVSCVVCVVVCCVVRVTDHD